Protein AF-R7ZKY4-F1 (afdb_monomer_lite)

Foldseek 3Di:
DDDDDDDDPPVCVVVVVVVVVVDPPDPDDDDPDPPDPVNVVVVVVVVVVQVVCCVVVNDPDDDPVVVVVVD

Radius of gyration: 20.09 Å; chains: 1; bounding box: 48×27×43 Å

Structure (mmCIF, N/CA/C/O backbone):
data_AF-R7ZKY4-F1
#
_entry.i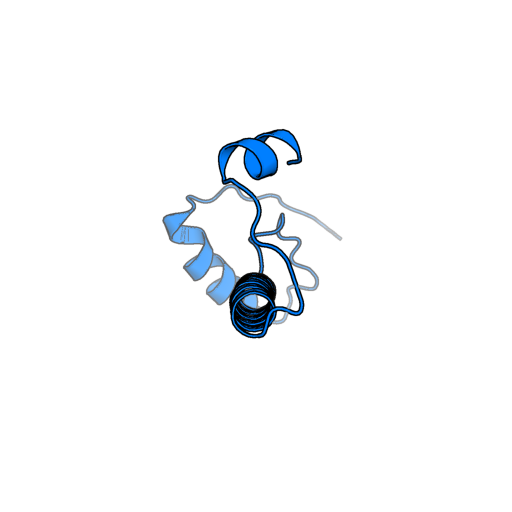d   AF-R7ZKY4-F1
#
loop_
_atom_site.group_PDB
_atom_site.id
_atom_site.type_symbol
_atom_site.label_atom_id
_atom_site.label_alt_id
_atom_site.label_comp_id
_atom_site.label_asym_id
_atom_site.label_entity_id
_atom_site.label_seq_id
_atom_site.pdbx_PDB_ins_code
_atom_site.Cartn_x
_atom_site.Cartn_y
_atom_site.Cartn_z
_atom_site.occupancy
_atom_site.B_iso_or_equiv
_atom_site.auth_seq_id
_atom_site.auth_comp_id
_atom_site.auth_asym_id
_atom_site.auth_atom_id
_atom_site.pdbx_PDB_model_num
ATOM 1 N N . MET A 1 1 ? 30.166 7.690 -10.904 1.00 76.25 1 MET A N 1
ATOM 2 C CA . MET A 1 1 ? 28.986 6.800 -11.030 1.00 76.25 1 MET A CA 1
ATOM 3 C C . MET A 1 1 ? 28.053 7.407 -12.065 1.00 76.25 1 MET A C 1
ATOM 5 O O . MET A 1 1 ? 28.098 8.618 -12.234 1.00 76.25 1 MET A O 1
ATOM 9 N N . LYS A 1 2 ? 27.296 6.597 -12.808 1.00 86.62 2 LYS A N 1
ATOM 10 C CA . LYS A 1 2 ? 26.329 7.078 -13.806 1.00 86.62 2 LYS A CA 1
ATOM 11 C C . LYS A 1 2 ? 24.934 6.646 -13.362 1.00 86.62 2 LYS A C 1
ATOM 13 O O . LYS A 1 2 ? 24.796 5.538 -12.852 1.00 86.62 2 LYS A O 1
ATOM 18 N N . GLN A 1 3 ? 23.953 7.521 -13.540 1.00 87.12 3 GLN A N 1
ATOM 19 C CA . GLN A 1 3 ? 22.554 7.294 -13.187 1.00 87.12 3 GLN A CA 1
ATOM 20 C C . GLN A 1 3 ? 21.705 7.396 -14.450 1.00 87.12 3 GLN A C 1
ATOM 22 O O . GLN A 1 3 ? 21.993 8.217 -15.322 1.00 87.12 3 GLN A O 1
ATOM 27 N N . ILE A 1 4 ? 20.678 6.557 -14.531 1.00 88.25 4 ILE A N 1
ATOM 28 C CA . ILE A 1 4 ? 19.662 6.587 -15.580 1.00 88.25 4 ILE A CA 1
ATOM 29 C C . ILE A 1 4 ? 18.280 6.518 -14.927 1.00 88.25 4 ILE A C 1
ATOM 31 O O . ILE A 1 4 ? 18.126 5.864 -13.897 1.00 88.25 4 ILE A O 1
ATOM 35 N N . THR A 1 5 ? 17.297 7.171 -15.541 1.00 89.88 5 THR A N 1
ATOM 36 C CA . THR A 1 5 ? 15.880 7.096 -15.162 1.00 89.88 5 THR A CA 1
ATOM 37 C C . THR A 1 5 ? 15.130 6.411 -16.293 1.00 89.88 5 THR A C 1
ATOM 39 O O . THR A 1 5 ? 15.321 6.761 -17.458 1.00 89.88 5 THR A O 1
ATOM 42 N N . ILE A 1 6 ? 14.307 5.417 -15.963 1.00 88.50 6 ILE A N 1
ATOM 43 C CA . ILE A 1 6 ? 13.570 4.610 -16.937 1.00 88.50 6 ILE A CA 1
ATOM 44 C C . ILE A 1 6 ? 12.089 4.697 -16.585 1.00 88.50 6 ILE A C 1
ATOM 46 O O . ILE A 1 6 ? 11.705 4.369 -15.467 1.00 88.50 6 ILE A O 1
ATOM 50 N N . TYR A 1 7 ? 11.268 5.110 -17.548 1.00 89.25 7 TYR A N 1
ATOM 51 C CA . TYR A 1 7 ? 9.814 5.083 -17.426 1.00 89.25 7 TYR A CA 1
ATOM 52 C C . TYR A 1 7 ? 9.302 3.753 -17.969 1.00 89.25 7 TYR A C 1
ATOM 54 O O . TYR A 1 7 ? 9.574 3.405 -19.120 1.00 89.25 7 TYR A O 1
ATOM 62 N N . ILE A 1 8 ? 8.582 3.003 -17.141 1.00 87.88 8 ILE A N 1
ATOM 63 C CA . ILE A 1 8 ? 8.000 1.712 -17.510 1.00 87.88 8 ILE A CA 1
ATOM 64 C C . ILE A 1 8 ? 6.500 1.716 -17.215 1.00 87.88 8 ILE A C 1
ATOM 66 O O . ILE A 1 8 ? 6.085 2.355 -16.253 1.00 87.88 8 ILE A O 1
ATOM 70 N N . PRO A 1 9 ? 5.683 1.003 -18.008 1.00 92.75 9 PRO A N 1
ATOM 71 C 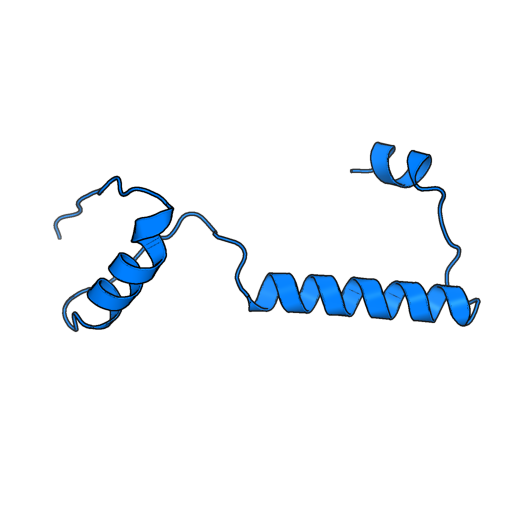CA . PRO A 1 9 ? 4.275 0.814 -17.680 1.00 92.75 9 PRO A CA 1
ATOM 72 C C . PRO A 1 9 ? 4.099 0.120 -16.321 1.00 92.75 9 PRO A C 1
ATOM 74 O O . PRO A 1 9 ? 4.803 -0.854 -16.041 1.00 92.75 9 PRO A O 1
ATOM 77 N N . ASP A 1 10 ? 3.120 0.550 -15.520 1.00 85.00 10 ASP A N 1
ATOM 78 C CA . ASP A 1 10 ? 2.863 0.022 -14.167 1.00 85.00 10 ASP A CA 1
ATOM 79 C C . ASP A 1 10 ? 2.703 -1.502 -14.143 1.00 85.00 10 ASP A C 1
ATOM 81 O O . ASP A 1 10 ? 3.261 -2.198 -13.295 1.00 85.00 10 ASP A O 1
ATOM 85 N N . ASN A 1 11 ? 2.013 -2.062 -15.140 1.00 91.25 11 ASN A N 1
ATOM 86 C CA . ASN A 1 11 ? 1.812 -3.508 -15.259 1.00 91.25 11 ASN A CA 1
ATOM 87 C C . ASN A 1 11 ? 3.107 -4.299 -15.542 1.00 91.25 11 ASN A C 1
ATOM 89 O O . ASN A 1 11 ? 3.110 -5.526 -15.445 1.00 91.25 11 ASN A O 1
ATOM 93 N N . LYS A 1 12 ? 4.202 -3.623 -15.908 1.00 91.56 12 LYS A N 1
ATOM 94 C CA . LYS A 1 12 ? 5.537 -4.204 -16.104 1.00 91.56 12 LYS A CA 1
ATOM 95 C C . LYS A 1 12 ? 6.483 -3.917 -14.938 1.00 91.56 12 LYS A C 1
ATOM 97 O O . LYS A 1 12 ? 7.541 -4.544 -14.879 1.00 91.56 12 LYS A O 1
ATOM 102 N N . PHE A 1 13 ? 6.107 -3.045 -14.001 1.00 89.31 13 PHE A N 1
ATOM 103 C CA . PHE A 1 13 ? 6.938 -2.685 -12.852 1.00 89.31 13 PHE A CA 1
ATOM 104 C C . PHE A 1 13 ? 7.342 -3.891 -11.984 1.00 89.31 13 PHE A C 1
ATOM 106 O O . PHE A 1 13 ? 8.540 -4.042 -1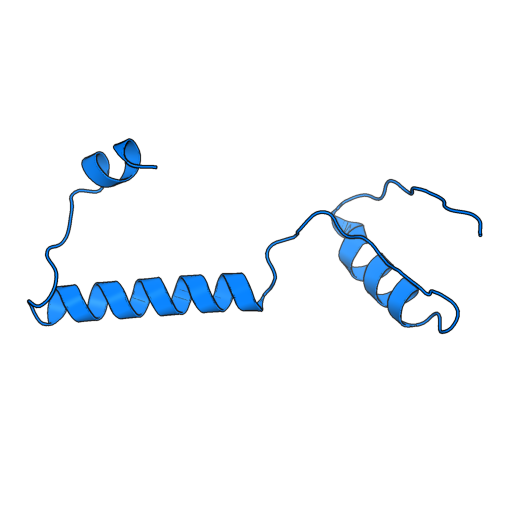1.731 1.00 89.31 13 PHE A O 1
ATOM 113 N N . PRO A 1 14 ? 6.435 -4.822 -11.605 1.00 88.00 14 PRO A N 1
ATOM 114 C CA . PRO A 1 14 ? 6.815 -5.979 -10.789 1.00 88.00 14 PRO A CA 1
ATOM 115 C C . PRO A 1 14 ? 7.869 -6.866 -11.464 1.00 88.00 14 PRO A C 1
ATOM 117 O O . PRO A 1 14 ? 8.873 -7.217 -10.849 1.00 88.00 14 PRO A O 1
ATOM 120 N N . PHE A 1 15 ? 7.682 -7.152 -12.755 1.00 91.69 15 PHE A N 1
ATOM 121 C CA . PHE A 1 15 ? 8.626 -7.933 -13.560 1.00 91.69 15 PHE A CA 1
ATOM 122 C C . PHE A 1 15 ? 9.999 -7.253 -13.649 1.00 91.69 15 PHE A C 1
ATOM 124 O O . PHE A 1 15 ? 11.039 -7.893 -13.499 1.00 91.69 15 PHE A O 1
ATOM 131 N N . PHE A 1 16 ? 10.014 -5.938 -13.868 1.00 91.25 16 PHE A N 1
ATOM 132 C CA . PHE A 1 16 ? 11.256 -5.181 -13.965 1.00 91.25 16 PHE A CA 1
ATOM 133 C C . PHE A 1 16 ? 12.019 -5.154 -12.633 1.00 91.25 16 PHE A C 1
ATOM 135 O O . PHE A 1 16 ? 13.242 -5.293 -12.618 1.00 91.25 16 PHE A O 1
ATOM 142 N N . MET A 1 17 ? 11.305 -5.061 -11.508 1.00 87.75 17 MET A N 1
ATOM 143 C CA . MET A 1 17 ? 11.903 -5.144 -10.175 1.00 87.75 17 MET A CA 1
ATOM 144 C C . MET A 1 17 ? 12.525 -6.516 -9.894 1.00 87.75 17 MET A C 1
ATOM 146 O O . MET A 1 17 ? 13.600 -6.582 -9.298 1.00 87.75 17 MET A O 1
ATOM 150 N N . GLU A 1 18 ? 11.903 -7.611 -10.333 1.00 89.00 18 GLU A N 1
ATOM 151 C CA . GLU A 1 18 ? 12.491 -8.955 -10.233 1.00 89.00 18 GLU A CA 1
ATOM 152 C C . GLU A 1 18 ? 13.767 -9.084 -11.073 1.00 89.00 18 GLU A C 1
ATOM 154 O O . GLU A 1 18 ? 14.784 -9.583 -10.583 1.00 89.00 18 GLU A O 1
ATOM 159 N N . LEU A 1 19 ? 13.751 -8.558 -12.302 1.00 90.75 19 LEU A N 1
ATOM 160 C CA . LEU A 1 19 ? 14.928 -8.523 -13.166 1.00 90.75 19 LEU A CA 1
ATOM 161 C C . LEU A 1 19 ? 16.071 -7.746 -12.506 1.00 90.75 19 LEU A C 1
ATOM 163 O O . LEU A 1 19 ? 17.185 -8.254 -12.418 1.00 90.75 19 LEU A O 1
ATOM 167 N N . ILE A 1 20 ? 15.801 -6.549 -11.986 1.00 90.31 20 ILE A N 1
ATOM 168 C CA . ILE A 1 20 ? 16.792 -5.717 -11.295 1.00 90.31 20 ILE A CA 1
ATOM 169 C C . ILE A 1 20 ? 17.381 -6.435 -10.077 1.00 90.31 20 ILE A C 1
ATOM 171 O O . ILE A 1 20 ? 18.599 -6.433 -9.903 1.00 90.31 20 ILE A O 1
ATOM 175 N N . LYS A 1 21 ? 16.553 -7.102 -9.262 1.00 84.56 21 LYS A N 1
ATOM 176 C CA . LYS A 1 21 ? 17.017 -7.877 -8.096 1.00 84.56 21 LYS A CA 1
ATOM 177 C C . LYS A 1 21 ? 17.970 -9.013 -8.478 1.00 84.56 21 LYS A C 1
ATOM 179 O O . LYS A 1 21 ? 18.812 -9.391 -7.667 1.00 84.56 21 LYS A O 1
ATOM 184 N N . SER A 1 22 ? 17.876 -9.544 -9.700 1.00 89.25 22 SER A N 1
ATOM 185 C CA . SER A 1 22 ? 18.802 -10.574 -10.193 1.00 89.25 22 SER A CA 1
ATOM 186 C C . SER A 1 22 ? 20.204 -10.037 -10.536 1.00 89.25 22 SER A C 1
ATOM 188 O O . SER A 1 22 ? 21.171 -10.802 -10.603 1.00 89.25 22 SER A O 1
ATOM 190 N N . LEU A 1 23 ? 20.349 -8.721 -10.721 1.00 91.12 23 LEU A N 1
ATOM 191 C CA . LEU A 1 23 ? 21.589 -8.084 -11.157 1.00 91.12 23 LEU A CA 1
ATOM 192 C C . LEU A 1 23 ? 22.461 -7.676 -9.958 1.00 91.12 23 LEU A C 1
ATOM 194 O O . LEU A 1 23 ? 22.296 -6.611 -9.368 1.00 91.12 23 LEU A O 1
ATOM 198 N N . LYS A 1 24 ? 23.474 -8.492 -9.639 1.00 85.81 24 LYS A N 1
ATOM 199 C CA . LYS A 1 24 ? 24.373 -8.295 -8.475 1.00 85.81 24 LYS A CA 1
ATOM 200 C C . LYS A 1 24 ? 25.205 -7.001 -8.483 1.00 85.81 24 LYS A C 1
ATOM 202 O O . LYS A 1 24 ? 25.822 -6.667 -7.477 1.00 85.81 24 LYS A O 1
ATOM 207 N N . PHE A 1 25 ? 25.283 -6.300 -9.613 1.00 88.31 25 PHE A N 1
ATOM 208 C CA . PHE A 1 25 ? 26.067 -5.069 -9.772 1.00 88.31 25 PHE A CA 1
ATOM 209 C C . PHE A 1 25 ? 25.261 -3.791 -9.499 1.00 88.31 25 PHE A C 1
ATOM 211 O O . PHE A 1 25 ? 25.830 -2.696 -9.503 1.00 88.31 25 PHE A O 1
ATOM 218 N N . ILE A 1 26 ? 23.950 -3.906 -9.277 1.00 86.00 26 ILE A N 1
ATOM 219 C CA . ILE A 1 26 ? 23.099 -2.764 -8.955 1.00 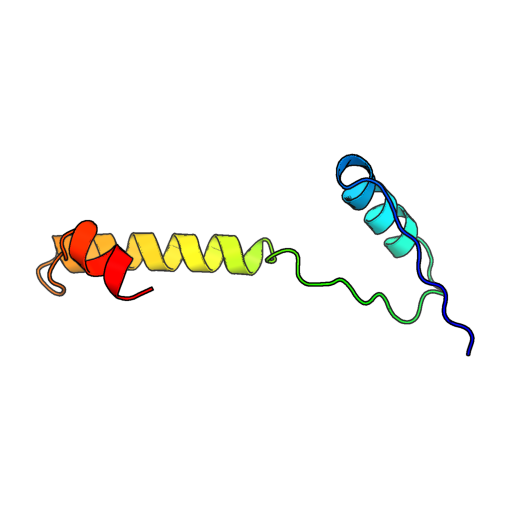86.00 26 ILE A CA 1
ATOM 220 C C . ILE A 1 26 ? 23.300 -2.409 -7.486 1.00 86.00 26 ILE A C 1
ATOM 222 O O . ILE A 1 26 ? 23.020 -3.198 -6.590 1.00 86.00 26 ILE A O 1
ATOM 226 N N . LYS A 1 27 ? 23.821 -1.204 -7.245 1.00 83.12 27 LYS A N 1
ATOM 227 C CA . LYS A 1 27 ? 24.146 -0.724 -5.894 1.00 83.12 27 LYS A CA 1
ATOM 228 C C . LYS A 1 27 ? 22.971 -0.059 -5.183 1.00 83.12 27 LYS A C 1
ATOM 230 O O . LYS A 1 27 ? 22.981 0.013 -3.960 1.00 83.12 27 LYS A O 1
ATOM 235 N N . ARG A 1 28 ? 22.018 0.489 -5.941 1.00 80.38 28 ARG A N 1
ATOM 236 C CA . ARG A 1 28 ? 20.902 1.280 -5.420 1.00 80.38 28 ARG A CA 1
ATOM 237 C C . ARG A 1 28 ? 19.739 1.269 -6.406 1.00 80.38 28 ARG A C 1
ATOM 239 O O . ARG A 1 28 ? 19.961 1.403 -7.608 1.00 80.38 28 ARG A O 1
ATOM 246 N N . VAL A 1 29 ? 18.533 1.108 -5.875 1.00 80.50 29 VAL A N 1
ATOM 247 C CA . VAL A 1 29 ? 17.262 1.249 -6.588 1.00 80.50 29 VAL A CA 1
ATOM 248 C C . VAL A 1 29 ? 16.421 2.178 -5.731 1.00 80.50 29 VAL A C 1
ATOM 250 O O . VAL A 1 29 ? 16.099 1.825 -4.600 1.00 80.50 29 VAL A O 1
ATOM 253 N N . ASP A 1 30 ? 16.134 3.368 -6.239 1.00 79.75 30 ASP A N 1
ATOM 254 C CA . ASP A 1 30 ? 15.233 4.309 -5.586 1.00 79.75 30 ASP A CA 1
ATOM 255 C C . ASP A 1 30 ? 13.845 4.101 -6.203 1.00 79.75 30 ASP A C 1
ATOM 257 O O . ASP A 1 30 ? 13.666 4.269 -7.410 1.00 79.75 30 ASP A O 1
ATOM 261 N N . THR A 1 31 ? 12.885 3.657 -5.397 1.00 70.44 31 THR A N 1
ATOM 262 C CA . THR A 1 31 ? 11.478 3.552 -5.793 1.00 70.44 31 THR A CA 1
ATOM 263 C C . THR A 1 31 ? 10.715 4.666 -5.101 1.00 70.44 31 THR A C 1
ATOM 265 O O . THR A 1 31 ? 10.772 4.754 -3.876 1.00 70.44 31 THR A O 1
ATOM 268 N N . GLU A 1 32 ? 10.004 5.495 -5.862 1.00 62.69 32 GLU A N 1
ATOM 269 C CA . GLU A 1 32 ? 8.967 6.349 -5.283 1.00 62.69 32 GLU A CA 1
ATOM 270 C C . GLU A 1 32 ? 7.909 5.414 -4.677 1.00 62.69 32 GLU A C 1
ATOM 272 O O . GLU A 1 32 ? 7.489 4.449 -5.317 1.00 62.69 32 GLU A O 1
ATOM 277 N N . GLU A 1 33 ? 7.632 5.602 -3.390 1.00 55.03 33 GLU A N 1
ATOM 278 C CA . GLU A 1 33 ? 6.978 4.648 -2.495 1.00 55.03 33 GLU A CA 1
ATOM 279 C C . GLU A 1 33 ? 5.691 4.051 -3.087 1.00 55.03 33 GLU A C 1
ATOM 281 O O . GLU A 1 33 ? 4.636 4.679 -3.128 1.00 55.03 33 GLU A O 1
ATOM 286 N N . VAL A 1 34 ? 5.760 2.782 -3.497 1.00 54.88 34 VAL A N 1
ATOM 287 C CA . VAL A 1 34 ? 4.578 1.920 -3.504 1.00 54.88 34 VAL A CA 1
ATOM 288 C C . VAL A 1 34 ? 4.468 1.442 -2.068 1.00 54.88 34 VAL A C 1
ATOM 290 O O . VAL A 1 34 ? 5.370 0.727 -1.625 1.00 54.88 34 VAL A O 1
ATOM 293 N N . SER A 1 35 ? 3.430 1.872 -1.348 1.00 58.91 35 SER A N 1
ATOM 294 C CA . SER A 1 35 ? 3.182 1.453 0.034 1.00 58.91 35 SER A CA 1
ATOM 295 C C . SER A 1 35 ? 3.485 -0.036 0.180 1.00 58.91 35 SER A C 1
ATOM 297 O O . SER A 1 35 ? 2.942 -0.896 -0.524 1.00 58.91 35 SER A O 1
ATOM 299 N N . SER A 1 36 ? 4.476 -0.327 1.014 1.00 68.25 36 SER A N 1
ATOM 300 C CA . SER A 1 36 ? 5.020 -1.668 1.156 1.00 68.25 36 SER A CA 1
ATOM 301 C C . SER A 1 36 ? 3.911 -2.615 1.615 1.00 68.25 36 SER A C 1
ATOM 303 O O . SER A 1 36 ? 2.974 -2.231 2.318 1.00 68.25 36 SER A O 1
ATOM 305 N N . LYS A 1 37 ? 4.002 -3.900 1.247 1.00 69.81 37 LYS A N 1
ATOM 306 C CA . LYS A 1 37 ? 3.056 -4.911 1.758 1.00 69.81 37 LYS A CA 1
ATOM 307 C C . LYS A 1 37 ? 2.999 -4.909 3.291 1.00 69.81 37 LYS A C 1
ATOM 309 O O . LYS A 1 37 ? 1.955 -5.210 3.858 1.00 69.81 37 LYS A O 1
ATOM 314 N N . GLU A 1 38 ? 4.111 -4.563 3.937 1.00 72.19 38 GLU A N 1
ATOM 315 C CA . GLU A 1 38 ? 4.225 -4.397 5.384 1.00 72.19 38 GLU A CA 1
ATOM 316 C C . GLU A 1 38 ? 3.402 -3.212 5.902 1.00 72.19 38 GLU A C 1
ATOM 318 O O . GLU A 1 38 ? 2.671 -3.378 6.874 1.00 72.19 38 GLU A O 1
ATOM 323 N N . GLU A 1 39 ? 3.438 -2.053 5.240 1.00 74.19 39 GLU A N 1
ATOM 324 C CA . GLU A 1 39 ? 2.602 -0.895 5.590 1.00 74.19 39 GLU A CA 1
ATOM 325 C C . GLU A 1 39 ? 1.113 -1.174 5.396 1.00 74.19 39 GLU A C 1
ATOM 327 O O . GLU A 1 39 ? 0.309 -0.833 6.260 1.00 74.19 39 GLU A O 1
ATOM 332 N N . ILE A 1 40 ? 0.741 -1.856 4.308 1.00 81.00 40 ILE A N 1
ATOM 333 C CA . ILE A 1 40 ? -0.652 -2.255 4.064 1.00 81.00 40 ILE A CA 1
ATOM 334 C C . ILE A 1 40 ? -1.128 -3.222 5.158 1.00 81.00 40 ILE A C 1
ATOM 336 O O . ILE A 1 40 ? -2.229 -3.074 5.690 1.00 81.00 40 ILE A O 1
ATOM 340 N N . LEU A 1 41 ? -0.300 -4.209 5.518 1.00 84.31 41 LEU A N 1
ATOM 341 C CA . LEU A 1 41 ? -0.633 -5.176 6.563 1.00 84.31 41 LEU A CA 1
ATOM 342 C C . LEU A 1 41 ? -0.729 -4.510 7.940 1.00 84.31 41 LEU A C 1
ATOM 344 O O . LEU A 1 41 ? -1.638 -4.830 8.707 1.00 84.31 41 LEU A O 1
ATOM 348 N N . LYS A 1 42 ? 0.172 -3.569 8.233 1.00 86.12 42 LYS A N 1
ATOM 349 C CA . LYS A 1 42 ? 0.153 -2.773 9.460 1.00 86.12 42 LYS A CA 1
ATOM 350 C C . LYS A 1 42 ? -1.118 -1.926 9.546 1.00 86.12 42 LYS A C 1
ATOM 352 O O . LYS A 1 42 ? -1.815 -2.006 10.552 1.00 86.12 42 LYS A O 1
ATOM 357 N N . GLY A 1 43 ? -1.481 -1.219 8.475 1.00 86.88 43 GLY A N 1
ATOM 358 C CA . GLY A 1 43 ? -2.720 -0.437 8.420 1.00 86.88 43 GLY A CA 1
ATOM 359 C C . GLY A 1 43 ? -3.975 -1.299 8.604 1.00 86.88 43 GLY A C 1
ATOM 360 O O . GLY A 1 43 ? -4.910 -0.905 9.300 1.00 86.88 43 GLY A O 1
ATOM 361 N N . LEU A 1 44 ? -3.988 -2.520 8.056 1.00 89.38 44 LEU A N 1
ATOM 362 C CA . LEU A 1 44 ? -5.092 -3.459 8.266 1.00 89.38 44 LEU A CA 1
ATOM 363 C C . LEU A 1 44 ? -5.170 -3.957 9.719 1.00 89.38 44 LEU A C 1
ATOM 365 O O . LEU 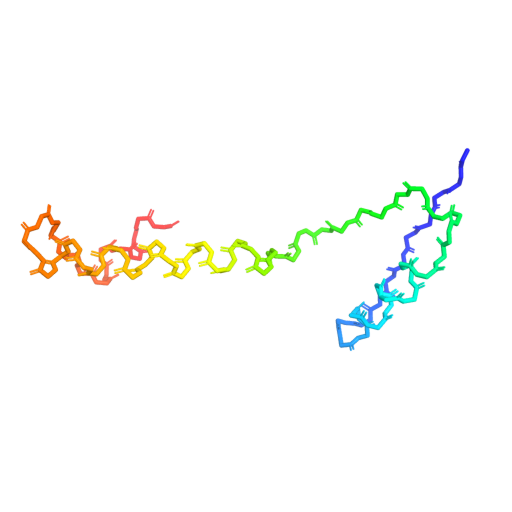A 1 44 ? -6.266 -4.059 10.270 1.00 89.38 44 LEU A O 1
ATOM 369 N N . GLN A 1 45 ? -4.030 -4.268 10.343 1.00 92.06 45 GLN A N 1
ATOM 370 C CA . GLN A 1 45 ? -3.981 -4.661 11.755 1.00 92.06 45 GLN A CA 1
ATOM 371 C C . GLN A 1 45 ? -4.497 -3.542 12.663 1.00 92.06 45 GLN A C 1
ATOM 373 O O . GLN A 1 45 ? -5.337 -3.801 13.523 1.00 92.06 45 GLN A O 1
ATOM 378 N N . GLU A 1 46 ? -4.058 -2.305 12.430 1.00 92.25 46 GLU A N 1
ATOM 379 C CA . GLU A 1 46 ? -4.494 -1.125 13.184 1.00 92.25 46 GLU A CA 1
ATOM 380 C C . GLU A 1 46 ? -6.011 -0.906 13.076 1.00 92.25 46 GLU A C 1
ATOM 382 O O . GLU A 1 46 ? -6.678 -0.700 14.092 1.00 92.25 46 GLU A O 1
ATOM 387 N N . ALA A 1 47 ? -6.585 -1.054 11.877 1.00 89.25 47 ALA A N 1
ATOM 388 C CA . ALA A 1 47 ? -8.030 -0.943 11.673 1.00 89.25 47 ALA A CA 1
ATOM 389 C C . ALA A 1 47 ? -8.824 -2.022 12.437 1.00 89.25 47 ALA A C 1
ATOM 391 O O . ALA A 1 47 ? -9.873 -1.746 13.025 1.00 89.25 47 ALA A O 1
ATOM 392 N N . VAL A 1 48 ? -8.332 -3.265 12.460 1.00 93.88 48 VAL A N 1
ATOM 393 C CA . VAL A 1 48 ? -8.974 -4.368 13.199 1.00 93.88 48 VAL A CA 1
ATOM 394 C C . VAL A 1 48 ? -8.889 -4.143 14.711 1.00 93.88 48 VAL A C 1
ATOM 396 O O . VAL A 1 48 ? -9.879 -4.347 15.421 1.00 93.88 48 VAL A O 1
ATOM 399 N N . GLU A 1 49 ? -7.731 -3.704 15.203 1.00 93.56 49 GLU A N 1
ATOM 400 C CA . GLU A 1 49 ? -7.514 -3.337 16.603 1.00 93.56 49 GLU A CA 1
ATOM 401 C C . GLU A 1 49 ? -8.511 -2.250 17.030 1.00 93.56 49 GLU A C 1
ATOM 403 O O . GLU A 1 49 ? -9.202 -2.396 18.039 1.00 93.56 49 GLU A O 1
ATOM 408 N N . GLU A 1 50 ? -8.665 -1.198 16.224 1.00 90.25 50 GLU A N 1
ATOM 409 C CA . GLU A 1 50 ? -9.590 -0.099 16.489 1.00 90.25 50 GLU A CA 1
ATOM 410 C C . GLU A 1 50 ? -11.045 -0.570 16.609 1.00 90.25 50 GLU A C 1
ATOM 412 O O . GLU A 1 50 ? -11.731 -0.236 17.582 1.00 90.25 50 GLU A O 1
ATOM 417 N N . VAL A 1 51 ? -11.507 -1.411 15.679 1.00 91.25 51 VAL A N 1
ATOM 418 C CA . VAL A 1 51 ? -12.855 -1.996 15.733 1.00 91.25 51 VAL A CA 1
ATOM 419 C C . VAL A 1 51 ? -13.048 -2.828 17.005 1.00 91.25 51 VAL A C 1
ATOM 421 O O . VAL A 1 51 ? -14.116 -2.777 17.622 1.00 91.25 51 VAL A O 1
ATOM 424 N N . ASN A 1 52 ? -12.028 -3.571 17.440 1.00 93.75 52 ASN A N 1
ATOM 425 C CA . ASN A 1 52 ? -12.089 -4.342 18.681 1.00 93.75 52 ASN A CA 1
ATOM 426 C C . ASN A 1 52 ? -12.174 -3.440 19.921 1.00 93.75 52 ASN A C 1
ATOM 428 O O . ASN A 1 52 ? -12.961 -3.727 20.824 1.00 93.75 52 ASN A O 1
ATOM 432 N N . GLN A 1 53 ? -11.434 -2.327 19.961 1.00 94.06 53 GLN A N 1
ATOM 433 C CA . GLN A 1 53 ? -11.516 -1.352 21.058 1.00 94.06 53 GLN A CA 1
ATOM 434 C C . GLN A 1 53 ? -12.895 -0.682 21.130 1.00 94.06 53 GLN A C 1
ATOM 436 O O . GLN A 1 53 ? -13.411 -0.458 22.228 1.00 94.06 53 GLN A O 1
ATOM 441 N N . ILE A 1 54 ? -13.519 -0.413 19.977 1.00 92.44 54 ILE A N 1
ATOM 442 C CA . ILE A 1 54 ? -14.893 0.102 19.904 1.00 92.44 54 ILE A CA 1
ATOM 443 C C . ILE A 1 54 ? -15.880 -0.926 20.464 1.00 92.44 54 ILE A C 1
ATOM 445 O O . ILE A 1 54 ? -16.684 -0.602 21.337 1.00 92.44 54 ILE A O 1
ATOM 449 N N . LYS A 1 55 ? -15.784 -2.188 20.025 1.00 89.81 55 LYS A N 1
ATOM 450 C CA . LYS A 1 55 ? -16.636 -3.282 20.527 1.00 89.81 55 LYS A CA 1
ATOM 451 C C . LYS A 1 55 ? -16.464 -3.524 22.028 1.00 89.81 55 LYS A C 1
ATOM 453 O O . LYS A 1 55 ? -17.434 -3.851 22.702 1.00 89.81 55 LYS A O 1
ATOM 458 N N . ALA A 1 56 ? -15.253 -3.345 22.554 1.00 93.62 56 ALA A N 1
ATOM 459 C CA . ALA A 1 56 ? -14.951 -3.464 23.979 1.00 93.62 56 ALA A CA 1
ATOM 460 C C . ALA A 1 56 ? -15.409 -2.249 24.814 1.00 93.62 56 ALA A C 1
ATOM 462 O O . ALA A 1 56 ? -15.192 -2.233 26.025 1.00 93.62 56 ALA A O 1
ATOM 463 N N . GLY A 1 57 ? -15.985 -1.216 24.187 1.00 91.25 57 GLY A N 1
ATOM 464 C CA . GLY A 1 57 ? -16.407 0.019 24.852 1.00 91.25 57 GLY A CA 1
ATOM 465 C C . GLY A 1 57 ? -15.254 0.930 25.287 1.00 91.25 57 GLY A C 1
ATOM 466 O O . GLY A 1 57 ? -15.480 1.901 26.004 1.00 91.25 57 GLY A O 1
ATOM 467 N N . LYS A 1 58 ? -14.018 0.632 24.866 1.00 90.69 58 LYS A N 1
ATOM 468 C CA . LYS A 1 58 ? -12.807 1.397 25.210 1.00 90.69 58 LYS A CA 1
ATOM 469 C C . LYS A 1 58 ? -12.597 2.608 24.300 1.00 90.69 58 LYS A C 1
ATOM 471 O O . LYS A 1 58 ? -11.957 3.571 24.711 1.00 90.69 58 LYS A O 1
ATOM 476 N N . LYS A 1 59 ? -13.140 2.572 23.080 1.00 87.50 59 LYS A N 1
ATOM 477 C CA . LYS A 1 59 ? -13.108 3.673 22.107 1.00 87.50 59 LYS A CA 1
ATOM 478 C C . LYS A 1 59 ? -14.523 3.956 21.602 1.00 87.50 59 LYS A C 1
ATOM 480 O O . LYS A 1 59 ? -15.343 3.047 21.514 1.00 87.50 59 LYS A O 1
ATOM 485 N N . LYS A 1 60 ? -14.831 5.214 21.285 1.00 86.19 60 LYS A N 1
ATOM 486 C CA . LYS A 1 60 ? -16.102 5.569 20.642 1.00 86.19 60 LYS A CA 1
ATOM 487 C C . LYS A 1 60 ? -15.948 5.461 19.130 1.00 86.19 60 LYS A C 1
ATOM 489 O O . LYS A 1 60 ? -14.931 5.886 18.591 1.00 86.19 60 LYS A O 1
ATOM 494 N N . ALA A 1 61 ? -16.955 4.898 18.471 1.00 87.31 61 ALA A N 1
ATOM 495 C CA . ALA A 1 61 ? -17.067 5.013 17.025 1.00 87.31 61 ALA A CA 1
ATOM 496 C C . ALA A 1 61 ? -17.333 6.477 16.656 1.00 87.31 61 ALA A C 1
ATOM 498 O O . ALA A 1 61 ? -18.052 7.168 17.381 1.00 87.31 61 ALA A O 1
ATOM 499 N N . GLN A 1 62 ? -16.778 6.918 15.532 1.00 86.50 62 GLN A N 1
ATOM 500 C CA . GLN A 1 62 ? -17.081 8.216 14.942 1.00 86.50 62 GLN A CA 1
ATOM 501 C C . GLN A 1 62 ? -17.895 8.037 13.650 1.00 86.50 62 GLN A C 1
ATOM 503 O O . GLN A 1 62 ? -17.701 7.040 12.943 1.00 86.50 62 GLN A O 1
ATOM 508 N N . PRO A 1 63 ? -18.828 8.950 13.334 1.00 88.94 63 PRO A N 1
ATOM 509 C CA . PRO A 1 63 ? -19.505 8.977 12.045 1.00 88.94 63 PRO A CA 1
ATOM 510 C C . PRO A 1 63 ? -18.514 9.113 10.886 1.00 88.94 63 PRO A C 1
ATOM 512 O O . PRO A 1 63 ? -17.573 9.900 10.948 1.00 88.94 63 PRO A O 1
ATOM 515 N N . LEU A 1 64 ? -18.777 8.407 9.782 1.00 84.00 64 LEU A N 1
ATOM 516 C CA . LEU A 1 64 ? -17.934 8.463 8.582 1.00 84.00 64 LEU A CA 1
ATOM 517 C C . LEU A 1 64 ? -17.778 9.893 8.042 1.00 84.00 64 LEU A C 1
ATOM 519 O O . LEU A 1 64 ? -16.719 10.262 7.554 1.00 84.00 64 LEU A O 1
ATOM 523 N N . THR A 1 65 ? -18.829 10.705 8.140 1.00 87.38 65 THR A N 1
ATOM 524 C CA . THR A 1 65 ? -18.808 12.105 7.705 1.00 87.38 65 THR A CA 1
ATOM 525 C C . THR A 1 65 ? -17.863 12.971 8.526 1.00 87.38 65 THR A C 1
ATOM 527 O O . THR A 1 65 ? -17.289 13.901 7.980 1.00 87.38 65 THR A O 1
ATOM 530 N N . GLU A 1 66 ? -17.717 12.694 9.823 1.00 87.25 66 GLU A N 1
ATOM 531 C CA . GLU A 1 66 ? -16.792 13.429 10.692 1.00 87.25 66 GLU A CA 1
ATOM 532 C C . GLU A 1 66 ? -15.356 13.018 10.373 1.00 87.25 66 GLU A C 1
ATOM 534 O O . GLU A 1 66 ? -14.536 13.878 10.073 1.00 87.25 66 GLU A O 1
ATOM 539 N N . PHE A 1 67 ? -15.111 11.711 10.266 1.00 85.38 67 PHE A N 1
ATOM 540 C CA . PHE A 1 67 ? -13.814 11.158 9.882 1.00 85.38 67 PHE A CA 1
ATOM 541 C C . PHE A 1 67 ? -13.276 11.736 8.565 1.00 85.38 67 PHE A C 1
ATOM 543 O O . PHE A 1 67 ? -12.122 12.145 8.485 1.00 85.38 67 PHE A O 1
ATOM 550 N N . LEU A 1 68 ? -14.117 11.804 7.527 1.00 87.94 68 LEU A N 1
ATOM 551 C CA . LEU A 1 68 ? -13.713 12.319 6.214 1.00 87.94 68 LEU A CA 1
ATOM 552 C C . LEU A 1 68 ? -13.389 13.819 6.209 1.00 87.94 68 LEU A C 1
ATOM 554 O O . LEU A 1 68 ? -12.746 14.275 5.272 1.00 87.94 68 LEU A O 1
ATOM 558 N N . ASN A 1 69 ? -13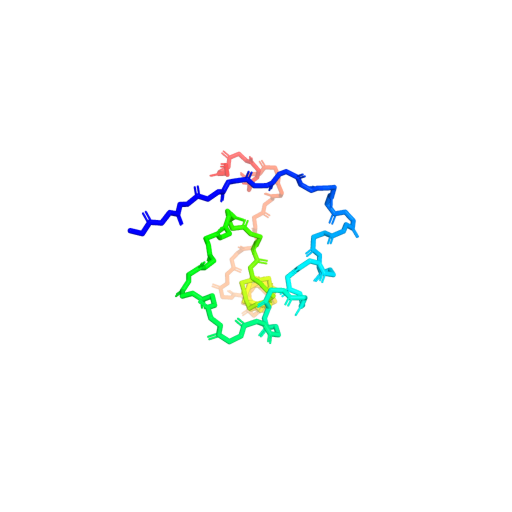.831 14.579 7.212 1.00 89.25 69 ASN A N 1
ATOM 559 C CA . ASN A 1 69 ? -13.479 15.993 7.345 1.00 89.25 69 ASN A CA 1
ATOM 560 C C . ASN A 1 69 ? -12.165 16.206 8.122 1.00 89.25 69 ASN A C 1
ATOM 562 O O . ASN A 1 69 ? -11.650 17.322 8.126 1.00 89.25 69 ASN A O 1
ATOM 566 N N . GLU A 1 70 ? -11.659 15.178 8.814 1.00 76.44 70 GLU A N 1
ATOM 567 C CA . GLU A 1 70 ? -10.422 15.228 9.610 1.00 76.44 70 GLU A CA 1
ATOM 568 C C . GLU A 1 70 ? -9.168 14.811 8.821 1.00 76.44 70 GLU A C 1
ATOM 570 O O . GLU A 1 70 ? -8.054 15.122 9.250 1.00 76.44 70 GLU A O 1
ATOM 575 N N . LEU A 1 71 ? -9.346 14.108 7.696 1.00 72.50 71 LEU A N 1
ATOM 576 C CA . LEU A 1 71 ? -8.285 13.689 6.769 1.00 72.50 71 LEU A CA 1
ATOM 577 C C . LEU A 1 71 ? -7.975 14.766 5.723 1.00 72.50 71 LEU A C 1
ATOM 579 O O . LEU A 1 71 ? -6.774 14.919 5.403 1.00 72.50 71 LEU A O 1
#

pLDDT: mean 84.93, std 8.95, range [54.88, 94.06]

Sequence (71 aa):
MKQITIYIPDNKFPFFMELIKSLKFIKRVDTEEVSSKEEILKGLQEAVEEVNQIKAGKKKAQPLTEFLNEL

Organism: NCBI:txid1232681

Secondary structure (DSSP, 8-state):
---------GGGHHHHHHHHHH-TT-----------HHHHHHHHHHHHHHHHHHHTTSS----HHHHHHH-